Protein AF-A0A9D2QJV5-F1 (afdb_monomer)

Secondary structure (DSSP, 8-state):
-EEEE--HHHHHHHHH-HHHHHHTT-S-EEEE---HHHHHHHHHHHHHHHHHTT--TT-THHHHHHHHHGGGS--SHHHHHHHHHHHHHHTT-TT-GGGSTT--HHHHHHHHHHTTTTHHHIIIIIGGG-SS---HHHHHHHHHHHHHSSTT-

Radius of gyration: 18.23 Å; Cα contacts (8 Å, |Δi|>4): 182; chains: 1; bounding box: 43×31×45 Å

InterPro domains:
  IPR014942 Nucleotidyl transferase AbiEii toxin, Type IV TA system [PF08843] (26-140)

Foldseek 3Di:
DWDWDFDPVLVVCVPVPPVVCVVVVRGTDIDDDDDLLLVLLVLLQVCLLCVVVVNLAPNLLSLVSNLVSVVVDDLDPVSLVSSLVVLVVLAVPPSRPCSHPPRQSLVSLVVCVVVVVNQVNCVVPVQVPDPDRDHPVSSSVSSVCVSVSPSND

pLDDT: mean 94.73, std 3.33, range [80.19, 98.38]

Solvent-accessible surface area (backbone atoms only — not comparable to full-atom values): 8604 Å² total; per-residue (Å²): 85,76,43,77,45,69,47,76,68,29,58,53,29,63,77,77,43,53,74,51,28,72,76,67,68,36,59,69,43,79,44,82,45,84,52,68,58,62,51,42,50,52,40,56,47,45,55,47,22,27,52,78,67,75,46,40,70,94,49,30,54,44,40,49,52,40,38,66,39,52,84,76,42,73,90,44,73,68,47,37,51,49,44,54,52,52,31,62,70,35,35,83,41,86,83,28,60,48,39,32,88,92,50,55,43,30,60,50,39,49,47,43,60,75,65,48,61,37,48,70,42,22,66,75,49,36,56,79,69,49,92,68,94,63,55,66,79,62,23,50,46,40,46,55,50,50,35,73,60,59,57,58,107

Organism: NCBI:txid2838549

Structure (mmCIF, N/CA/C/O backbone):
data_AF-A0A9D2QJV5-F1
#
_entry.id   AF-A0A9D2QJV5-F1
#
loop_
_atom_site.group_PDB
_atom_site.id
_atom_site.type_symbol
_atom_site.label_atom_id
_atom_site.label_alt_id
_atom_site.label_comp_id
_atom_site.label_asym_id
_atom_site.label_entity_id
_atom_site.label_seq_id
_atom_site.pdbx_PDB_ins_code
_atom_site.Cartn_x
_atom_site.Cartn_y
_atom_site.Cartn_z
_atom_site.occupancy
_atom_site.B_iso_or_equiv
_atom_site.auth_seq_id
_atom_site.auth_comp_id
_atom_site.auth_asym_id
_atom_site.auth_atom_id
_atom_site.pdbx_PDB_model_num
ATOM 1 N N . VAL A 1 1 ? 0.124 -13.840 -12.386 1.00 80.19 1 VAL A N 1
ATOM 2 C CA . VAL A 1 1 ? 0.185 -13.845 -13.867 1.00 80.19 1 VAL A CA 1
ATOM 3 C C . VAL A 1 1 ? 1.579 -14.296 -14.280 1.00 80.19 1 VAL A C 1
ATOM 5 O O . VAL A 1 1 ? 2.509 -13.987 -13.548 1.00 80.19 1 VAL A O 1
ATOM 8 N N . ILE A 1 2 ? 1.740 -15.085 -15.347 1.00 88.25 2 ILE A N 1
ATOM 9 C CA . ILE A 1 2 ? 3.079 -15.356 -15.902 1.00 88.25 2 ILE A CA 1
ATOM 10 C C . ILE A 1 2 ? 3.375 -14.244 -16.898 1.00 88.25 2 ILE A C 1
ATOM 12 O O . ILE A 1 2 ? 2.576 -14.033 -17.807 1.00 88.25 2 ILE A O 1
ATOM 16 N N . MET A 1 3 ? 4.475 -13.525 -16.708 1.00 89.88 3 MET A N 1
ATOM 17 C CA . MET A 1 3 ? 4.876 -12.456 -17.619 1.00 89.88 3 MET A CA 1
ATOM 18 C C . MET A 1 3 ? 6.393 -12.438 -17.807 1.00 89.88 3 MET A C 1
ATOM 20 O O . MET A 1 3 ? 7.111 -12.919 -16.923 1.00 89.88 3 MET A O 1
ATOM 24 N N . PRO A 1 4 ? 6.879 -11.924 -18.949 1.00 90.81 4 PRO A N 1
ATOM 25 C CA . PRO A 1 4 ? 8.294 -11.650 -19.121 1.00 90.81 4 PRO A CA 1
ATOM 26 C C . PRO A 1 4 ? 8.729 -10.574 -18.123 1.00 90.81 4 PRO A C 1
ATOM 28 O O . PRO A 1 4 ? 8.039 -9.573 -17.933 1.00 90.81 4 PRO A O 1
ATOM 31 N N . VAL A 1 5 ? 9.862 -10.811 -17.479 1.00 90.12 5 VAL A N 1
ATOM 32 C CA . VAL A 1 5 ? 10.546 -9.872 -16.595 1.00 90.12 5 VAL A CA 1
ATOM 33 C C . VAL A 1 5 ? 11.976 -9.706 -17.060 1.00 90.12 5 VAL A C 1
ATOM 35 O O . VAL A 1 5 ? 12.626 -10.660 -17.491 1.00 90.12 5 VAL A O 1
ATOM 38 N N . ASP A 1 6 ? 12.455 -8.483 -16.916 1.00 91.00 6 ASP A N 1
ATOM 39 C CA . ASP A 1 6 ? 13.822 -8.108 -17.197 1.00 91.00 6 ASP A CA 1
ATOM 40 C C . ASP A 1 6 ? 14.578 -7.840 -15.896 1.00 91.00 6 ASP A C 1
ATOM 42 O O . ASP A 1 6 ? 14.009 -7.449 -14.874 1.00 91.00 6 ASP A O 1
ATOM 46 N N . SER A 1 7 ? 15.886 -8.077 -15.929 1.00 90.75 7 SER A N 1
ATOM 47 C CA . SER A 1 7 ? 16.776 -7.593 -14.876 1.00 90.75 7 SER A CA 1
ATOM 48 C C . SER A 1 7 ? 17.197 -6.159 -15.190 1.00 90.75 7 SER A C 1
ATOM 50 O O . SER A 1 7 ? 17.323 -5.805 -16.358 1.00 90.75 7 SER A O 1
ATOM 52 N N . MET A 1 8 ? 17.504 -5.354 -14.168 1.00 88.81 8 MET A N 1
ATOM 53 C CA . MET A 1 8 ? 18.000 -3.982 -14.376 1.00 88.81 8 MET A CA 1
ATOM 54 C C . MET A 1 8 ? 19.237 -3.942 -15.287 1.00 88.81 8 MET A C 1
ATOM 56 O O . MET A 1 8 ? 19.361 -3.072 -16.143 1.00 88.81 8 MET A O 1
ATOM 60 N N . ILE A 1 9 ? 20.140 -4.916 -15.122 1.00 91.19 9 ILE A N 1
ATOM 61 C CA . ILE A 1 9 ? 21.341 -5.046 -15.954 1.00 91.19 9 ILE A CA 1
ATOM 62 C C . ILE A 1 9 ? 20.948 -5.409 -17.390 1.00 91.19 9 ILE A C 1
ATOM 64 O O . ILE A 1 9 ? 21.474 -4.824 -18.330 1.00 91.19 9 ILE A O 1
ATOM 68 N N . GLY A 1 10 ? 20.011 -6.345 -17.564 1.00 91.94 10 GLY A N 1
ATOM 69 C CA . GLY A 1 10 ? 19.479 -6.709 -18.875 1.00 91.94 10 GLY A CA 1
ATOM 70 C C . GLY A 1 10 ? 18.853 -5.512 -19.591 1.00 91.94 10 GLY A C 1
ATOM 71 O O . GLY A 1 10 ? 19.189 -5.248 -20.739 1.00 91.94 10 GLY A O 1
ATOM 72 N N . ASP A 1 11 ? 18.015 -4.733 -18.908 1.00 90.75 11 ASP A N 1
ATOM 73 C CA . ASP A 1 11 ? 17.373 -3.555 -19.498 1.00 90.75 11 ASP A CA 1
ATOM 74 C C . ASP A 1 11 ? 18.370 -2.479 -19.930 1.00 90.75 11 ASP A C 1
ATOM 76 O O . ASP A 1 11 ? 18.258 -1.953 -21.036 1.00 90.75 11 ASP A O 1
ATOM 80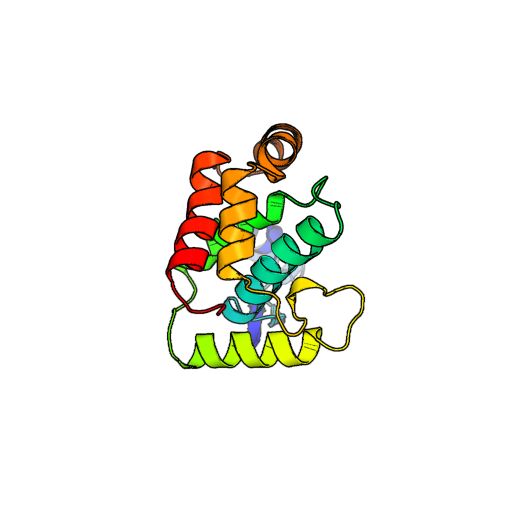 N N . MET A 1 12 ? 19.388 -2.200 -19.117 1.00 91.50 12 MET A N 1
ATOM 81 C CA . MET A 1 12 ? 20.467 -1.278 -19.487 1.00 91.50 12 MET A CA 1
ATOM 82 C C . MET A 1 12 ? 21.255 -1.793 -20.707 1.00 91.50 12 MET A C 1
ATOM 84 O O . MET A 1 12 ? 21.483 -1.060 -21.672 1.00 91.50 12 MET A O 1
ATOM 88 N N . LEU A 1 13 ? 21.627 -3.078 -20.715 1.00 93.06 13 LEU A N 1
ATOM 89 C CA . LEU A 1 13 ? 22.406 -3.676 -21.804 1.00 93.06 13 LEU A CA 1
ATOM 90 C C . LEU A 1 13 ? 21.642 -3.752 -23.132 1.00 93.06 13 LEU A C 1
ATOM 92 O O . LEU A 1 13 ? 22.282 -3.751 -24.180 1.00 93.06 13 LEU A O 1
ATOM 96 N N . LYS A 1 14 ? 20.300 -3.763 -23.128 1.00 90.25 14 LYS A N 1
ATOM 97 C CA . LYS A 1 14 ? 19.501 -3.654 -24.366 1.00 90.25 14 LYS A CA 1
ATOM 98 C C . LYS A 1 14 ? 19.811 -2.388 -25.161 1.00 90.25 14 LYS A C 1
ATOM 100 O O . LYS A 1 14 ? 19.695 -2.420 -26.382 1.00 90.25 14 LYS A O 1
ATOM 105 N N . ALA A 1 15 ? 20.163 -1.294 -24.488 1.00 88.31 15 ALA A N 1
ATOM 106 C CA . ALA A 1 15 ? 20.499 -0.032 -25.137 1.00 88.31 15 ALA A CA 1
ATOM 107 C C . ALA A 1 15 ? 22.001 0.089 -25.429 1.00 88.31 15 ALA A C 1
ATOM 109 O O . ALA A 1 15 ? 22.378 0.590 -26.486 1.00 88.31 15 ALA A O 1
ATOM 110 N N . GLU A 1 16 ? 22.850 -0.366 -24.505 1.00 92.12 16 GLU A N 1
ATOM 111 C CA . GLU A 1 16 ? 24.294 -0.103 -24.563 1.00 92.12 16 GLU A CA 1
ATOM 112 C C . GLU A 1 16 ? 25.108 -1.194 -25.269 1.00 92.12 16 GLU A C 1
ATOM 114 O O . GLU A 1 16 ? 26.055 -0.878 -25.987 1.00 92.12 16 GLU A O 1
ATOM 119 N N . ALA A 1 17 ? 24.766 -2.470 -25.065 1.00 92.31 17 ALA A N 1
ATOM 120 C CA . ALA A 1 17 ? 25.543 -3.608 -25.563 1.00 92.31 17 ALA A CA 1
ATOM 121 C C . ALA A 1 17 ? 24.666 -4.874 -25.721 1.00 92.31 17 ALA A C 1
ATOM 123 O O . ALA A 1 17 ? 24.776 -5.826 -24.931 1.00 92.31 17 ALA A O 1
ATOM 124 N N . PRO A 1 18 ? 23.768 -4.914 -26.728 1.00 90.31 18 PRO A N 1
ATOM 125 C CA . PRO A 1 18 ? 22.782 -5.987 -26.894 1.00 90.31 18 PRO A CA 1
ATOM 126 C C . PRO A 1 18 ? 23.403 -7.375 -27.092 1.00 90.31 18 PRO A C 1
ATOM 128 O O . PRO A 1 18 ? 22.812 -8.395 -26.737 1.00 90.31 18 PRO A O 1
ATOM 131 N N . GLU A 1 19 ? 24.612 -7.443 -27.646 1.00 92.56 19 GLU A N 1
ATOM 132 C CA . GLU A 1 19 ? 25.356 -8.684 -27.851 1.00 92.56 19 GLU A CA 1
ATOM 133 C C . GLU A 1 19 ? 25.713 -9.388 -26.533 1.00 92.56 19 GLU A C 1
ATOM 135 O O . GLU A 1 19 ? 25.820 -10.620 -26.492 1.00 92.56 19 GLU A O 1
ATOM 140 N N . LEU A 1 20 ? 25.845 -8.629 -25.438 1.00 92.81 20 LEU A N 1
ATOM 141 C CA . LEU A 1 20 ? 26.137 -9.172 -24.114 1.00 92.81 20 LEU A CA 1
ATOM 142 C C . LEU A 1 20 ? 24.924 -9.869 -23.489 1.00 92.81 20 LEU A C 1
ATOM 144 O O . LEU A 1 20 ? 25.110 -10.783 -22.685 1.00 92.81 20 LEU A O 1
ATOM 148 N N . LEU A 1 21 ? 23.699 -9.523 -23.905 1.00 91.31 21 LEU A N 1
ATOM 149 C CA . LEU A 1 21 ? 22.473 -10.146 -23.394 1.00 91.31 21 LEU A CA 1
ATOM 150 C C . LEU A 1 21 ? 22.460 -11.648 -23.644 1.00 91.31 21 LEU A C 1
ATOM 152 O O . LEU A 1 21 ? 22.216 -12.436 -22.734 1.00 91.31 21 LEU A O 1
ATOM 156 N N . LYS A 1 22 ? 22.773 -12.059 -24.877 1.00 89.62 22 LYS A N 1
ATOM 157 C CA . LYS A 1 22 ? 22.840 -13.478 -25.239 1.00 89.62 22 LYS A CA 1
ATOM 158 C C . LYS A 1 22 ? 24.055 -14.161 -24.619 1.00 89.62 22 LYS A C 1
ATOM 160 O O . LYS A 1 22 ? 23.966 -15.323 -24.240 1.00 89.62 22 LYS A O 1
ATOM 165 N N . ARG A 1 23 ? 25.185 -13.455 -24.520 1.00 93.19 23 ARG A N 1
ATOM 166 C CA . ARG A 1 23 ? 26.420 -14.004 -23.946 1.00 93.19 23 ARG A CA 1
ATOM 167 C C . ARG A 1 23 ? 26.263 -14.370 -22.469 1.00 93.19 23 ARG A C 1
ATOM 169 O O . ARG A 1 23 ? 26.836 -15.369 -22.048 1.00 93.19 23 ARG A O 1
ATOM 176 N N . TYR A 1 24 ? 25.521 -13.566 -21.712 1.00 92.69 24 TYR A N 1
ATOM 177 C CA . TYR A 1 24 ? 25.344 -13.733 -20.266 1.00 92.69 24 TYR A CA 1
ATOM 178 C C . TYR A 1 24 ? 23.949 -14.217 -19.858 1.00 92.69 24 TYR A C 1
ATOM 180 O O . TYR A 1 24 ? 23.652 -14.237 -18.669 1.00 92.69 24 TYR A O 1
ATOM 188 N N . ASP A 1 25 ? 23.112 -14.608 -20.822 1.00 90.06 25 ASP A N 1
ATOM 189 C CA . ASP A 1 25 ? 21.736 -15.066 -20.590 1.00 90.06 25 ASP A CA 1
ATOM 190 C C . ASP A 1 25 ? 20.878 -14.057 -19.796 1.00 90.06 25 ASP A C 1
ATOM 192 O O . ASP A 1 25 ? 20.112 -14.399 -18.902 1.00 90.06 25 ASP A O 1
ATOM 196 N N . LEU A 1 26 ? 21.027 -12.771 -20.131 1.00 92.81 26 LEU A N 1
ATOM 197 C CA . LEU A 1 26 ? 20.326 -11.646 -19.496 1.00 92.81 26 LEU A CA 1
ATOM 198 C C . LEU A 1 26 ? 19.068 -11.219 -20.265 1.00 92.81 26 LEU A C 1
ATOM 200 O O . LEU A 1 26 ? 18.564 -10.113 -20.069 1.00 92.81 26 LEU A O 1
ATOM 204 N N . ASN A 1 27 ? 18.577 -12.072 -21.165 1.00 90.06 27 ASN A N 1
ATOM 205 C CA . ASN A 1 27 ? 17.317 -11.833 -21.859 1.00 90.06 27 ASN A CA 1
ATOM 206 C C . ASN A 1 27 ? 16.137 -11.921 -20.883 1.00 90.06 27 ASN A C 1
ATOM 208 O O . ASN A 1 27 ? 16.217 -12.586 -19.848 1.00 90.06 27 ASN A O 1
ATOM 212 N N . ALA A 1 28 ? 15.020 -11.293 -21.256 1.00 90.69 28 ALA A N 1
ATOM 213 C CA . ALA A 1 28 ? 13.774 -11.413 -20.515 1.00 90.69 28 ALA A CA 1
ATOM 214 C C . ALA A 1 28 ? 13.412 -12.889 -20.298 1.00 90.69 28 ALA A C 1
ATOM 216 O O . ALA A 1 28 ? 13.435 -13.694 -21.235 1.00 90.69 28 ALA A O 1
ATOM 217 N N . PHE A 1 29 ? 13.016 -13.233 -19.078 1.00 90.69 29 PHE A N 1
ATOM 218 C CA . PHE A 1 29 ? 12.569 -14.579 -18.733 1.00 90.69 29 PHE A CA 1
ATOM 219 C C . PHE A 1 29 ? 11.149 -14.538 -18.176 1.00 90.69 29 PHE A C 1
ATOM 221 O O . PHE A 1 29 ? 10.702 -13.541 -17.618 1.00 90.69 29 PHE A O 1
ATOM 228 N N . CYS A 1 30 ? 10.395 -15.620 -18.355 1.00 92.56 30 CYS A N 1
ATOM 229 C CA . CYS A 1 30 ? 9.024 -15.686 -17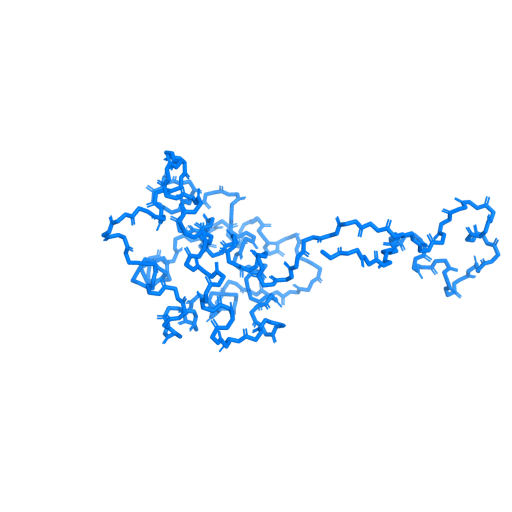.861 1.00 92.56 30 CYS A CA 1
ATOM 230 C C . CYS A 1 30 ? 9.005 -16.111 -16.395 1.00 92.56 30 CYS A C 1
ATOM 232 O O . CYS A 1 30 ? 9.559 -17.150 -16.039 1.00 92.56 30 CYS A O 1
ATOM 234 N N . MET A 1 31 ? 8.293 -15.359 -15.556 1.00 92.94 31 MET A N 1
ATOM 235 C CA . MET A 1 31 ? 8.077 -15.740 -14.164 1.00 92.94 31 MET A CA 1
ATOM 236 C C . MET A 1 31 ? 6.628 -15.523 -13.735 1.00 92.94 31 MET A C 1
ATOM 238 O O . MET A 1 31 ? 5.918 -14.662 -14.258 1.00 92.94 31 MET A O 1
ATOM 242 N N . LYS A 1 32 ? 6.177 -16.304 -12.748 1.00 91.62 32 LYS A N 1
ATOM 243 C CA . LYS A 1 32 ? 4.888 -16.071 -12.096 1.00 91.62 32 LYS A CA 1
ATOM 244 C C . LYS A 1 32 ? 5.030 -14.884 -11.144 1.00 91.62 32 LYS A C 1
ATOM 246 O O . LYS A 1 32 ? 5.643 -15.017 -10.091 1.00 91.62 32 LYS A O 1
ATOM 251 N N . VAL A 1 33 ? 4.421 -13.757 -11.496 1.00 88.81 33 VAL A N 1
ATOM 252 C CA . VAL A 1 33 ? 4.362 -12.559 -10.651 1.00 88.81 33 VAL A CA 1
ATOM 253 C C . VAL A 1 33 ? 2.978 -12.361 -10.040 1.00 88.81 33 VAL A C 1
ATOM 255 O O . VAL A 1 33 ? 1.959 -12.862 -10.543 1.00 88.81 33 VAL A O 1
ATOM 258 N N . GLN A 1 34 ? 2.943 -11.603 -8.950 1.00 88.75 34 GLN A N 1
ATOM 259 C CA . GLN A 1 34 ? 1.713 -11.130 -8.329 1.00 88.75 34 GLN A CA 1
ATOM 260 C C . GLN A 1 34 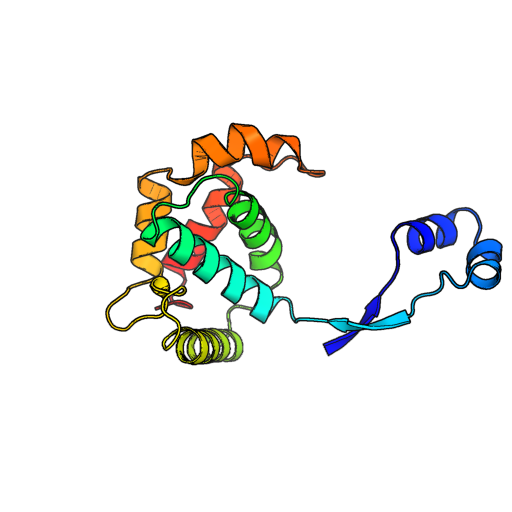? 1.118 -9.963 -9.135 1.00 88.75 34 GLN A C 1
ATOM 262 O O . GLN A 1 34 ? 1.850 -9.155 -9.696 1.00 88.75 34 GLN A O 1
ATOM 267 N N . GLY A 1 35 ? -0.214 -9.888 -9.213 1.00 91.88 35 GLY A N 1
ATOM 268 C CA . GLY A 1 35 ? -0.902 -8.770 -9.866 1.00 91.88 35 GLY A CA 1
ATOM 269 C C . GLY A 1 35 ? -0.812 -7.475 -9.052 1.00 91.88 35 GLY A C 1
ATOM 270 O O . GLY A 1 35 ? -0.692 -7.513 -7.822 1.00 91.88 35 GLY A O 1
ATOM 271 N N . LEU A 1 36 ? -0.901 -6.330 -9.733 1.00 94.75 36 LEU A N 1
ATOM 272 C CA . LEU A 1 36 ? -0.872 -5.010 -9.091 1.00 94.75 36 LEU A CA 1
ATOM 273 C C . LEU A 1 36 ? -2.041 -4.836 -8.117 1.00 94.75 36 LEU A C 1
ATOM 275 O O . LEU A 1 36 ? -1.822 -4.421 -6.983 1.00 94.75 36 LEU A O 1
ATOM 279 N N . ASP A 1 37 ? -3.240 -5.267 -8.515 1.00 95.88 37 ASP A N 1
ATOM 280 C CA . ASP A 1 37 ? -4.460 -5.200 -7.706 1.00 95.88 37 ASP A CA 1
ATOM 281 C C . ASP A 1 37 ? -4.260 -5.884 -6.349 1.00 95.88 37 ASP A C 1
ATOM 283 O O . ASP A 1 37 ? -4.398 -5.269 -5.294 1.00 95.88 37 ASP A O 1
ATOM 287 N N . ARG A 1 38 ? -3.808 -7.147 -6.370 1.00 95.75 38 ARG 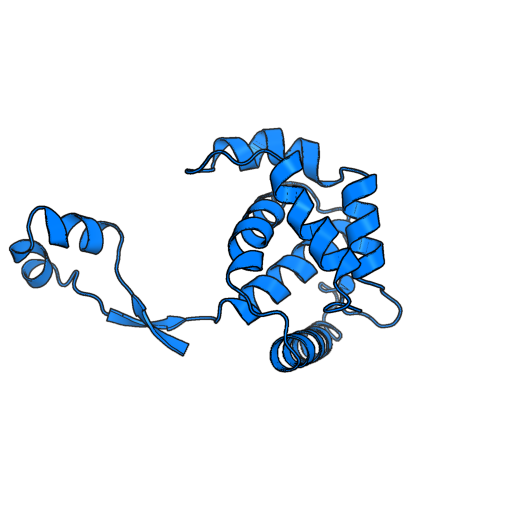A N 1
ATOM 288 C CA . ARG A 1 38 ? -3.518 -7.930 -5.160 1.00 95.75 38 ARG A CA 1
ATOM 289 C C . ARG A 1 38 ? -2.467 -7.244 -4.290 1.00 95.75 38 ARG A C 1
ATOM 291 O O . ARG A 1 38 ? -2.617 -7.212 -3.071 1.00 95.75 38 ARG A O 1
ATOM 298 N N . THR A 1 39 ? -1.425 -6.700 -4.919 1.00 96.62 39 THR A N 1
ATOM 299 C CA . THR A 1 39 ? -0.337 -5.988 -4.237 1.00 96.62 39 THR A CA 1
ATOM 300 C C . THR A 1 39 ? -0.844 -4.734 -3.530 1.00 96.62 39 THR A C 1
ATOM 302 O O . THR A 1 39 ? -0.508 -4.536 -2.365 1.00 96.62 39 THR A O 1
ATOM 305 N N . LEU A 1 40 ? -1.690 -3.925 -4.174 1.00 98.00 40 LEU A N 1
ATOM 306 C CA . LEU A 1 40 ? -2.303 -2.751 -3.550 1.00 98.00 40 LEU A CA 1
ATOM 307 C C . LEU A 1 40 ? -3.113 -3.151 -2.312 1.00 98.00 40 LEU A C 1
ATOM 309 O O . LEU A 1 40 ? -2.905 -2.584 -1.240 1.00 98.00 40 LEU A O 1
ATOM 313 N N . VAL A 1 41 ? -3.978 -4.164 -2.435 1.00 98.00 41 VAL A N 1
ATOM 314 C CA . VAL A 1 41 ? -4.805 -4.650 -1.318 1.00 98.00 41 VAL A CA 1
ATOM 315 C C . VAL A 1 41 ? -3.939 -5.119 -0.147 1.00 98.00 41 VAL A C 1
ATOM 317 O O . VAL A 1 41 ? -4.181 -4.725 0.994 1.00 98.00 41 VAL A O 1
ATOM 320 N N . ASP A 1 42 ? -2.893 -5.908 -0.412 1.00 97.38 42 ASP A N 1
ATOM 321 C CA . ASP A 1 42 ? -1.974 -6.368 0.636 1.00 97.38 42 ASP A CA 1
ATOM 322 C C . ASP A 1 42 ? -1.278 -5.208 1.352 1.00 97.38 42 ASP A C 1
ATOM 324 O O . ASP A 1 42 ? -1.138 -5.243 2.575 1.00 97.38 42 ASP A O 1
ATOM 328 N N . LYS A 1 43 ? -0.857 -4.174 0.614 1.00 97.88 43 LYS A N 1
ATOM 329 C CA . LYS A 1 43 ? -0.174 -3.005 1.185 1.00 97.88 43 LYS A CA 1
ATOM 330 C C . LYS A 1 43 ? -1.112 -2.171 2.053 1.00 97.88 43 LYS A C 1
ATOM 332 O O . LYS A 1 43 ? -0.704 -1.769 3.141 1.00 97.88 43 LYS A O 1
ATOM 337 N N . VAL A 1 44 ? -2.358 -1.960 1.618 1.00 98.31 44 VAL A N 1
ATOM 338 C CA . VAL A 1 44 ? -3.374 -1.236 2.402 1.00 98.31 44 VAL A CA 1
ATOM 339 C C . VAL A 1 44 ? -3.629 -1.946 3.725 1.00 98.31 44 VAL A C 1
ATOM 341 O O . VAL A 1 44 ? -3.501 -1.333 4.785 1.00 98.31 44 VAL A O 1
ATOM 344 N N . PHE A 1 45 ? -3.897 -3.254 3.691 1.00 98.25 45 PHE A N 1
ATOM 345 C CA . PHE A 1 45 ? -4.094 -3.988 4.934 1.00 98.25 45 PHE A CA 1
ATOM 346 C C . PHE A 1 45 ? -2.825 -4.041 5.794 1.00 98.25 45 PHE A C 1
ATOM 348 O O . PHE A 1 45 ? -2.929 -3.967 7.013 1.00 98.25 45 PHE A O 1
ATOM 355 N N . ALA A 1 46 ? -1.631 -4.136 5.201 1.00 97.75 46 ALA A N 1
ATOM 356 C CA . ALA A 1 46 ? -0.383 -4.126 5.960 1.00 97.75 46 ALA A CA 1
ATOM 357 C C . ALA A 1 46 ? -0.211 -2.822 6.756 1.00 97.75 46 ALA A C 1
ATOM 359 O O . ALA A 1 46 ? 0.113 -2.877 7.938 1.00 97.75 46 ALA A O 1
ATOM 360 N N . VAL A 1 47 ? -0.484 -1.661 6.149 1.00 97.94 47 VAL A N 1
ATOM 361 C CA . VAL A 1 47 ? -0.463 -0.363 6.848 1.00 97.94 47 VAL A CA 1
ATOM 362 C C . VAL A 1 47 ? -1.424 -0.371 8.042 1.00 97.94 47 VAL A C 1
ATOM 364 O O . VAL A 1 47 ? -1.035 -0.021 9.153 1.00 97.94 47 VAL A O 1
ATOM 367 N N . CYS A 1 48 ? -2.649 -0.857 7.855 1.00 98.06 48 CYS A N 1
ATOM 368 C CA . CYS A 1 48 ? -3.620 -0.989 8.939 1.00 98.06 48 CYS A CA 1
ATOM 369 C C . CYS A 1 48 ? -3.174 -1.973 10.037 1.00 98.06 48 CYS A C 1
ATOM 371 O O . CYS A 1 48 ? -3.304 -1.681 11.225 1.00 98.06 48 CYS A O 1
ATOM 373 N N . ASP A 1 49 ? -2.626 -3.128 9.656 1.00 97.88 49 ASP A N 1
ATOM 374 C CA . ASP A 1 49 ? -2.144 -4.153 10.584 1.00 97.88 49 ASP A CA 1
ATOM 375 C C . ASP A 1 49 ? -0.999 -3.634 11.453 1.00 97.88 49 ASP A C 1
ATOM 377 O O . ASP A 1 49 ? -1.010 -3.830 12.669 1.00 97.88 49 ASP A O 1
ATOM 381 N N . TYR A 1 50 ? -0.021 -2.963 10.841 1.00 97.69 50 TYR A N 1
ATOM 382 C CA . TYR A 1 50 ? 1.114 -2.378 11.546 1.00 97.69 50 TYR A CA 1
ATOM 383 C C . TYR A 1 50 ? 0.676 -1.284 12.512 1.00 97.69 50 TYR A C 1
ATOM 385 O O . TYR A 1 50 ? 1.181 -1.235 13.635 1.00 97.69 50 TYR A O 1
ATOM 393 N N . TYR A 1 51 ? -0.281 -0.449 12.109 1.00 97.56 51 TYR A N 1
ATOM 394 C CA . TYR A 1 51 ? -0.836 0.577 12.979 1.00 97.56 51 TYR A CA 1
ATOM 395 C C . TYR A 1 51 ? -1.526 -0.032 14.209 1.00 97.56 51 TYR A C 1
ATOM 397 O O . TYR A 1 51 ? -1.146 0.284 15.334 1.00 97.56 51 TYR A O 1
ATOM 405 N N . LEU A 1 52 ? -2.438 -0.996 14.022 1.00 96.94 52 LEU A N 1
ATOM 406 C CA . LEU A 1 52 ? -3.135 -1.677 15.128 1.00 96.94 52 LEU A CA 1
ATOM 407 C C . LEU A 1 52 ? -2.192 -2.457 16.059 1.00 96.94 52 LEU A C 1
ATOM 409 O O . LEU A 1 52 ? -2.508 -2.684 17.224 1.00 96.94 52 LEU A O 1
ATOM 413 N N . GLN A 1 53 ? -1.033 -2.880 15.556 1.00 96.00 53 GLN A N 1
ATOM 414 C CA . GLN A 1 53 ? -0.006 -3.569 16.342 1.00 96.00 53 GLN A CA 1
ATOM 415 C C . GLN A 1 53 ? 0.992 -2.617 17.015 1.00 96.00 53 GLN A C 1
ATOM 417 O O . GLN A 1 53 ? 1.926 -3.095 17.658 1.00 96.00 53 GLN A O 1
ATOM 422 N N . ASN A 1 54 ? 0.834 -1.295 16.871 1.00 94.62 54 ASN A N 1
ATOM 423 C CA . ASN A 1 54 ? 1.800 -0.285 17.320 1.00 94.62 54 ASN A CA 1
ATOM 424 C C . ASN A 1 54 ? 3.212 -0.485 16.726 1.00 94.62 54 ASN A C 1
ATOM 426 O O . ASN A 1 54 ? 4.230 -0.205 17.360 1.00 94.62 54 ASN A O 1
ATOM 430 N N . ARG A 1 55 ? 3.286 -0.982 15.486 1.00 93.12 55 ARG A N 1
ATOM 431 C CA . ARG A 1 55 ? 4.520 -1.263 14.735 1.00 93.12 55 ARG A CA 1
ATOM 432 C C . ARG A 1 55 ? 4.652 -0.324 13.541 1.00 93.12 55 ARG A C 1
ATOM 434 O O . ARG A 1 55 ? 4.808 -0.764 12.414 1.00 93.12 55 ARG A O 1
ATOM 441 N N . VAL A 1 56 ? 4.577 0.982 13.769 1.00 90.88 56 VAL A N 1
ATOM 442 C CA . VAL A 1 56 ? 4.622 1.973 12.674 1.00 90.88 56 VAL A CA 1
ATOM 443 C C . VAL A 1 56 ? 6.038 2.242 12.138 1.00 90.88 56 VAL A C 1
ATOM 445 O O . VAL A 1 56 ? 6.196 2.720 11.018 1.00 90.88 56 VAL A O 1
ATOM 448 N N . ARG A 1 57 ? 7.083 1.895 12.903 1.00 92.50 57 ARG A N 1
ATOM 449 C CA . ARG A 1 57 ? 8.492 2.108 12.525 1.00 92.50 57 ARG A CA 1
ATOM 450 C C . ARG A 1 57 ? 8.960 1.119 11.455 1.00 92.50 57 ARG A C 1
ATOM 452 O O . ARG A 1 57 ? 8.698 -0.071 11.581 1.00 92.50 57 ARG A O 1
ATOM 459 N N . LYS A 1 58 ? 9.745 1.590 10.482 1.00 92.75 58 LYS A N 1
ATOM 460 C CA . LYS A 1 58 ? 10.305 0.860 9.326 1.00 92.75 58 LYS A CA 1
ATOM 461 C C . LYS A 1 58 ? 9.268 0.343 8.322 1.00 92.75 58 LYS A C 1
ATOM 463 O O . LYS A 1 58 ? 9.608 -0.462 7.457 1.00 92.75 58 LYS A O 1
ATOM 468 N N . HIS A 1 59 ? 8.024 0.807 8.415 1.00 94.81 59 HIS A N 1
ATOM 469 C CA . HIS A 1 59 ? 6.916 0.342 7.576 1.00 94.81 59 HIS A CA 1
ATOM 470 C C . HIS A 1 59 ? 6.257 1.466 6.764 1.00 94.81 59 HIS A C 1
ATOM 472 O O . HIS A 1 59 ? 5.356 1.203 5.967 1.00 94.81 59 HIS A O 1
ATOM 478 N N . SER A 1 60 ? 6.736 2.708 6.896 1.00 95.75 60 SER A N 1
ATOM 479 C CA . SER A 1 60 ? 6.197 3.868 6.175 1.00 95.75 60 SER A CA 1
ATOM 480 C C . SER A 1 60 ? 6.333 3.793 4.648 1.00 95.75 60 SER A C 1
ATOM 482 O O . SER A 1 60 ? 5.513 4.389 3.954 1.00 95.75 60 SER A O 1
ATOM 484 N N . ARG A 1 61 ? 7.274 3.005 4.097 1.00 96.19 61 ARG A N 1
ATOM 485 C CA . ARG A 1 61 ? 7.431 2.814 2.636 1.00 96.19 61 ARG A CA 1
ATOM 486 C C . ARG A 1 61 ? 6.163 2.295 1.955 1.00 96.19 61 ARG A C 1
ATOM 488 O O . ARG A 1 61 ? 5.944 2.558 0.779 1.00 96.19 61 ARG A O 1
ATOM 495 N N . HIS A 1 62 ? 5.285 1.617 2.693 1.00 97.19 62 HIS A N 1
ATOM 496 C CA . HIS A 1 62 ? 3.996 1.198 2.153 1.00 97.19 62 HIS A CA 1
ATOM 497 C C . HIS A 1 62 ? 3.098 2.369 1.738 1.00 97.19 62 HIS A C 1
ATOM 499 O O . HIS A 1 62 ? 2.315 2.196 0.813 1.00 97.19 62 HIS A O 1
ATOM 505 N N . LEU A 1 63 ? 3.226 3.554 2.346 1.00 97.62 63 LEU A N 1
ATOM 506 C CA . LEU A 1 63 ? 2.481 4.743 1.914 1.00 97.62 63 LEU A CA 1
ATOM 507 C C . LEU A 1 63 ? 2.894 5.153 0.495 1.00 97.62 63 LEU A C 1
ATOM 509 O O . LEU A 1 63 ? 2.031 5.401 -0.343 1.00 97.62 63 LEU A O 1
ATOM 513 N N . TYR A 1 64 ? 4.201 5.150 0.216 1.00 97.12 64 TYR A N 1
ATOM 514 C CA . TYR A 1 64 ? 4.736 5.404 -1.122 1.00 97.12 64 TYR A CA 1
ATOM 515 C C . TYR A 1 64 ? 4.278 4.334 -2.121 1.00 97.12 64 TYR A C 1
ATOM 517 O O . TYR A 1 64 ? 3.768 4.664 -3.191 1.00 97.12 64 TYR A O 1
ATOM 525 N N . ASP A 1 65 ? 4.393 3.052 -1.751 1.00 96.81 65 ASP A N 1
ATOM 526 C CA . ASP A 1 65 ? 3.954 1.942 -2.604 1.00 96.81 65 ASP A CA 1
ATOM 527 C C . ASP A 1 65 ? 2.464 2.088 -2.970 1.00 96.81 65 ASP A C 1
ATOM 529 O O . ASP A 1 65 ? 2.097 1.980 -4.137 1.00 96.81 65 ASP A O 1
ATOM 533 N N . ILE A 1 66 ? 1.599 2.376 -1.988 1.00 98.06 66 ILE A N 1
ATOM 534 C CA . ILE A 1 66 ? 0.158 2.581 -2.203 1.00 98.06 66 ILE A CA 1
ATOM 535 C C . ILE A 1 66 ? -0.084 3.782 -3.121 1.00 98.06 66 ILE A C 1
ATOM 537 O O . ILE A 1 66 ? -0.901 3.688 -4.036 1.00 98.06 66 ILE A O 1
ATOM 541 N N . TYR A 1 67 ? 0.639 4.885 -2.921 1.00 97.88 67 TYR A N 1
ATOM 542 C CA . TYR A 1 67 ? 0.543 6.067 -3.775 1.00 97.88 67 TYR A CA 1
ATOM 543 C C . TYR A 1 67 ? 0.900 5.777 -5.237 1.00 97.88 67 TYR A C 1
ATOM 545 O O . TYR A 1 67 ? 0.172 6.204 -6.131 1.00 97.88 67 TYR A O 1
ATOM 553 N N . LYS A 1 68 ? 1.959 5.000 -5.493 1.00 96.81 68 LYS A N 1
ATOM 554 C CA . LYS A 1 68 ? 2.369 4.628 -6.858 1.00 96.81 68 LYS A CA 1
ATOM 555 C C . LYS A 1 68 ? 1.450 3.579 -7.487 1.00 96.81 68 LYS A C 1
ATOM 557 O O . LYS A 1 68 ? 1.236 3.612 -8.696 1.00 96.81 68 LYS A O 1
ATOM 562 N N . LEU A 1 69 ? 0.900 2.660 -6.690 1.00 97.06 69 LEU A N 1
ATOM 563 C CA . LEU A 1 69 ? 0.039 1.577 -7.177 1.00 97.06 69 LEU A CA 1
ATOM 564 C C . LEU A 1 69 ? -1.398 2.028 -7.449 1.00 97.06 69 LEU A C 1
ATOM 566 O O . LEU A 1 69 ? -1.997 1.573 -8.420 1.00 97.06 69 LEU A O 1
ATOM 570 N N . LEU A 1 70 ? -1.961 2.910 -6.618 1.00 97.12 70 LEU A N 1
ATOM 571 C CA . LEU A 1 70 ? -3.375 3.288 -6.689 1.00 97.12 70 LEU A CA 1
ATOM 572 C C . LEU A 1 70 ? -3.823 3.787 -8.082 1.00 97.12 70 LEU A C 1
ATOM 574 O O . LEU A 1 70 ? -4.886 3.362 -8.526 1.00 97.12 70 LEU A O 1
ATOM 578 N N . PRO A 1 71 ? -3.059 4.626 -8.814 1.00 96.88 71 PRO A N 1
ATOM 579 C CA . PRO A 1 71 ? -3.437 5.064 -10.161 1.00 96.88 71 PRO A CA 1
ATOM 580 C C . PRO A 1 71 ? -3.427 3.953 -11.220 1.00 96.88 71 PRO A C 1
ATOM 582 O O . PRO A 1 71 ? -4.046 4.113 -12.268 1.00 96.88 71 PRO A O 1
ATOM 585 N N . LEU A 1 72 ? -2.711 2.852 -10.971 1.00 96.44 72 LEU A N 1
ATOM 586 C CA . LEU A 1 72 ? -2.552 1.738 -11.910 1.00 96.44 72 LEU A CA 1
ATOM 587 C C . LEU A 1 72 ? -3.644 0.672 -11.747 1.00 96.44 72 LEU A C 1
ATOM 589 O O . LEU A 1 72 ? -3.822 -0.163 -12.631 1.00 96.44 72 LEU A O 1
ATOM 593 N N . VAL A 1 73 ? -4.362 0.693 -10.621 1.00 95.75 73 VAL A N 1
ATOM 594 C CA . VAL A 1 73 ? -5.375 -0.303 -10.262 1.00 95.75 73 VAL A CA 1
ATOM 595 C C . VAL A 1 73 ? -6.773 0.255 -10.504 1.00 95.75 73 VAL A C 1
ATOM 597 O O . VAL A 1 73 ? -7.180 1.257 -9.908 1.00 95.75 73 VAL A O 1
ATOM 600 N N . ARG A 1 74 ? -7.546 -0.429 -11.351 1.00 94.69 74 ARG A N 1
ATOM 601 C CA . ARG A 1 74 ? -8.944 -0.074 -11.627 1.00 94.69 74 ARG A CA 1
ATOM 602 C C . ARG A 1 74 ? -9.801 -0.361 -10.395 1.00 94.69 74 ARG A C 1
ATOM 604 O O . ARG A 1 74 ? -9.760 -1.454 -9.851 1.00 94.69 74 ARG A O 1
ATOM 611 N N . GLN A 1 75 ? -10.572 0.631 -9.961 1.00 94.00 75 GLN A N 1
ATOM 612 C CA . GLN A 1 75 ? -11.465 0.526 -8.802 1.00 94.00 75 GLN A CA 1
ATOM 613 C C . GLN A 1 75 ? -12.865 0.091 -9.266 1.00 94.00 75 GLN A C 1
ATOM 615 O O . GLN A 1 75 ? -13.799 0.890 -9.258 1.00 94.00 75 GLN A O 1
ATOM 620 N N . ASP A 1 76 ? -12.975 -1.137 -9.771 1.00 95.56 76 ASP A N 1
ATOM 621 C CA . ASP A 1 76 ? -14.223 -1.731 -10.264 1.00 95.56 76 ASP A CA 1
ATOM 622 C C . ASP A 1 76 ? -14.731 -2.862 -9.350 1.00 95.56 76 ASP A C 1
AT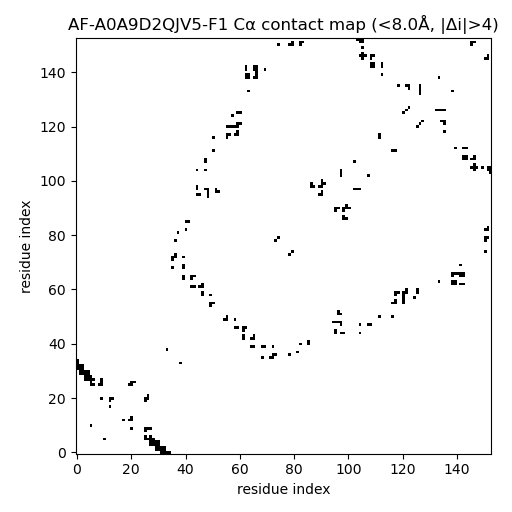OM 624 O O . ASP A 1 76 ? -14.123 -3.187 -8.328 1.00 95.56 76 ASP A O 1
ATOM 628 N N . ASP A 1 77 ? -15.865 -3.466 -9.710 1.00 96.25 77 ASP A N 1
ATOM 629 C CA . ASP A 1 77 ? -16.495 -4.533 -8.922 1.00 96.25 77 ASP A CA 1
ATOM 630 C C . ASP A 1 77 ? -15.583 -5.759 -8.750 1.00 96.25 77 ASP A C 1
ATOM 632 O O . ASP A 1 77 ? -15.642 -6.444 -7.726 1.00 96.25 77 ASP A O 1
ATOM 636 N N . ALA A 1 78 ? -14.709 -6.031 -9.727 1.00 96.00 78 ALA A N 1
ATOM 637 C CA . ALA A 1 78 ? -13.745 -7.122 -9.637 1.00 96.00 78 ALA A CA 1
ATOM 638 C C . ALA A 1 78 ? -12.670 -6.816 -8.587 1.00 96.00 78 ALA A C 1
ATOM 640 O O . ALA A 1 78 ? -12.325 -7.688 -7.785 1.00 96.00 78 ALA A O 1
ATOM 641 N N . PHE A 1 79 ? -12.185 -5.571 -8.538 1.00 97.06 79 PHE A N 1
ATOM 642 C CA . PHE A 1 79 ? -11.298 -5.128 -7.468 1.00 97.06 79 PHE A CA 1
ATOM 643 C C . PHE A 1 79 ? -11.980 -5.206 -6.099 1.00 97.06 79 PHE A C 1
ATOM 645 O O . PHE A 1 79 ? -11.392 -5.742 -5.161 1.00 97.06 79 PHE A O 1
ATOM 652 N N . TYR A 1 80 ? -13.231 -4.754 -5.981 1.00 96.94 80 TYR A N 1
ATOM 653 C CA . TYR A 1 80 ? -13.987 -4.858 -4.729 1.00 96.94 80 TYR A CA 1
ATOM 654 C C . TYR A 1 80 ? -14.121 -6.313 -4.253 1.00 96.94 80 TYR A C 1
ATOM 656 O O . TYR A 1 80 ? -13.833 -6.620 -3.093 1.00 96.94 80 TYR A O 1
ATOM 664 N N . ALA A 1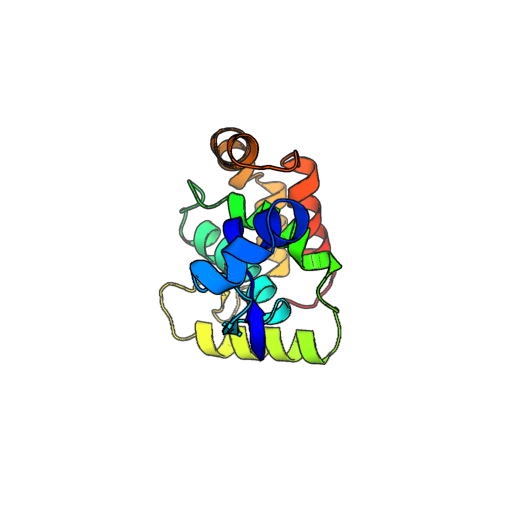 81 ? -14.479 -7.234 -5.154 1.00 97.62 81 ALA A N 1
ATOM 665 C CA . ALA A 1 81 ? -14.551 -8.660 -4.846 1.00 97.62 81 ALA A CA 1
ATOM 666 C C . ALA A 1 81 ? -13.196 -9.217 -4.374 1.00 97.62 81 ALA A C 1
ATOM 668 O O . ALA A 1 81 ? -13.146 -9.963 -3.392 1.00 97.62 81 ALA A O 1
ATOM 669 N N . LEU A 1 82 ? -12.095 -8.798 -5.010 1.00 97.56 82 LEU A N 1
ATOM 670 C CA . LEU A 1 82 ? -10.743 -9.155 -4.585 1.00 97.56 82 LEU A CA 1
ATOM 671 C C . LEU A 1 82 ? -10.445 -8.651 -3.166 1.00 97.56 82 LEU A C 1
ATOM 673 O O . LEU A 1 82 ? -9.889 -9.404 -2.370 1.00 97.56 82 LEU A O 1
ATOM 677 N N . VAL A 1 83 ? -10.820 -7.417 -2.806 1.00 97.75 83 VAL A N 1
ATOM 678 C CA . VAL A 1 83 ? -10.623 -6.912 -1.432 1.00 97.75 83 VAL A CA 1
ATOM 679 C C . VAL A 1 83 ? -11.303 -7.828 -0.411 1.00 97.75 83 VAL A C 1
ATOM 681 O O . VAL A 1 83 ? -10.680 -8.197 0.589 1.00 97.75 83 VAL A O 1
ATOM 684 N N . GLN A 1 84 ? -12.545 -8.240 -0.675 1.00 97.38 84 GLN A N 1
ATOM 685 C CA . GLN A 1 84 ? -13.307 -9.109 0.227 1.00 97.38 84 GLN A CA 1
ATOM 686 C C . GLN A 1 84 ? -12.714 -10.521 0.317 1.00 97.38 84 GLN A C 1
ATOM 688 O O . GLN A 1 84 ? -12.575 -11.064 1.417 1.00 97.38 84 GLN A O 1
ATOM 693 N N . GLU A 1 85 ? -12.287 -11.100 -0.809 1.00 97.44 85 GLU A N 1
ATOM 694 C CA . GLU A 1 85 ? -11.583 -12.387 -0.831 1.00 97.44 85 GLU A CA 1
ATOM 695 C C . GLU A 1 85 ? -10.327 -12.324 0.046 1.00 97.44 85 GLU A C 1
ATOM 697 O O . GLU A 1 85 ? -10.136 -13.135 0.956 1.00 97.44 85 GLU A O 1
ATOM 702 N N . VAL A 1 86 ? -9.501 -11.303 -0.159 1.00 97.12 86 VAL A N 1
ATOM 703 C CA . VAL A 1 86 ? -8.257 -11.105 0.585 1.00 97.12 86 VAL A CA 1
ATOM 704 C C . VAL A 1 86 ? -8.518 -10.920 2.074 1.00 97.12 86 VAL A C 1
ATOM 706 O O . VAL A 1 86 ? -7.818 -11.511 2.903 1.00 97.12 86 VAL A O 1
ATOM 709 N N . ARG A 1 87 ? -9.535 -10.130 2.426 1.00 97.56 87 ARG A N 1
ATOM 710 C CA . ARG A 1 87 ? -9.963 -9.945 3.813 1.00 97.56 87 ARG A CA 1
ATOM 711 C C . ARG A 1 87 ? -10.340 -11.284 4.443 1.00 97.56 87 ARG A C 1
ATOM 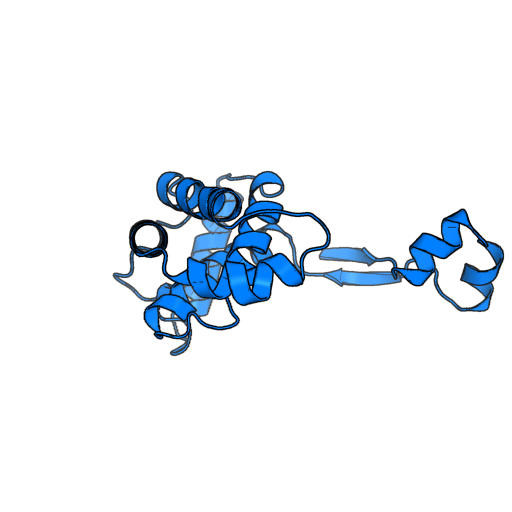713 O O . ARG A 1 87 ? -9.863 -11.594 5.533 1.00 97.56 87 ARG A O 1
ATOM 720 N N . SER A 1 88 ? -11.117 -12.106 3.736 1.00 97.06 88 SER A N 1
ATOM 721 C CA . SER A 1 88 ? -11.552 -13.421 4.219 1.00 97.06 88 SER A CA 1
ATOM 722 C C . SER A 1 88 ? -10.378 -14.371 4.483 1.00 97.06 88 SER A C 1
ATOM 724 O O . SER A 1 88 ? -10.360 -15.045 5.510 1.00 97.06 88 SER A O 1
ATOM 726 N N . VAL A 1 89 ? -9.352 -14.358 3.624 1.00 97.00 89 VAL A N 1
ATOM 727 C CA . VAL A 1 89 ? -8.139 -15.178 3.776 1.00 97.00 89 VAL A CA 1
ATOM 728 C C . VAL A 1 89 ? -7.264 -14.685 4.931 1.00 97.00 89 VAL A C 1
ATOM 730 O O . VAL A 1 89 ? -6.639 -15.486 5.624 1.00 97.00 89 VAL A O 1
ATOM 733 N N . ARG A 1 90 ? -7.212 -13.368 5.167 1.00 97.44 90 ARG A N 1
ATOM 734 C CA . ARG A 1 90 ? -6.409 -12.758 6.242 1.00 97.44 90 ARG A CA 1
ATOM 735 C C . ARG A 1 90 ? -7.073 -12.879 7.616 1.00 97.44 90 ARG A C 1
ATOM 737 O O . ARG A 1 90 ? -6.368 -12.990 8.616 1.00 97.44 90 ARG A O 1
ATOM 744 N N . LYS A 1 91 ? -8.406 -12.909 7.677 1.00 95.62 91 LYS A N 1
ATOM 745 C CA . LYS A 1 91 ? -9.214 -12.910 8.911 1.00 95.62 91 LYS A CA 1
ATOM 746 C C . LYS A 1 91 ? -8.834 -13.975 9.961 1.00 95.62 91 LYS A C 1
ATOM 748 O O . LYS A 1 91 ? -8.803 -13.619 11.140 1.00 95.62 91 LYS A O 1
ATOM 753 N N . PRO A 1 92 ? -8.523 -15.242 9.614 1.00 95.81 92 PRO A N 1
ATOM 754 C CA . PRO A 1 92 ? -8.141 -16.254 10.605 1.00 95.81 92 PRO A CA 1
ATOM 755 C C . PRO A 1 92 ? -6.768 -16.003 11.244 1.00 95.81 92 PRO A C 1
ATOM 757 O O . PRO A 1 92 ? -6.444 -16.599 12.269 1.00 95.81 92 PRO A O 1
ATOM 760 N N . SER A 1 93 ? -5.937 -15.152 10.636 1.00 95.00 93 SER A N 1
ATOM 761 C CA . SER A 1 93 ? -4.560 -14.937 11.062 1.00 95.00 93 SER A CA 1
ATOM 762 C C . SER A 1 93 ? -4.470 -13.937 12.223 1.00 95.00 93 SER A C 1
ATOM 764 O O . SER A 1 93 ? -4.960 -12.809 12.109 1.00 95.00 93 SER A O 1
ATOM 766 N N . PRO A 1 94 ? -3.781 -14.269 13.332 1.00 92.06 94 PRO A N 1
ATOM 767 C CA . PRO A 1 94 ? -3.647 -13.361 14.472 1.00 92.06 94 PRO A CA 1
ATOM 768 C C . PRO A 1 94 ? -2.815 -12.111 14.150 1.00 92.06 94 PRO A C 1
ATOM 770 O O . PRO A 1 94 ? -2.992 -11.083 14.800 1.00 92.06 94 PRO A O 1
ATOM 773 N N . ILE A 1 95 ? -1.941 -12.182 13.140 1.00 94.12 95 ILE A N 1
ATOM 774 C CA . ILE A 1 95 ? -1.088 -11.067 12.699 1.00 94.12 95 ILE A CA 1
ATOM 775 C C . ILE A 1 95 ? -1.786 -10.114 11.716 1.00 94.12 95 ILE A C 1
ATOM 777 O O . ILE A 1 95 ? -1.173 -9.132 11.305 1.00 94.12 95 ILE A O 1
ATOM 781 N N . CYS A 1 96 ? -3.045 -10.381 11.352 1.00 96.56 96 CYS A N 1
ATOM 782 C CA . CYS A 1 96 ? -3.845 -9.552 10.447 1.00 96.56 96 CYS A CA 1
ATOM 783 C C . CYS A 1 96 ? -5.065 -8.944 11.167 1.00 96.56 96 CYS A C 1
ATOM 785 O O . CYS A 1 96 ? -6.208 -9.229 10.795 1.00 96.56 96 CYS A O 1
ATOM 787 N N . PRO A 1 97 ? -4.868 -8.138 12.230 1.00 96.44 97 PRO A N 1
ATOM 788 C CA . PRO A 1 97 ? -5.972 -7.590 13.009 1.00 96.44 97 PRO A CA 1
ATOM 789 C C . PRO A 1 97 ? -6.918 -6.711 12.184 1.00 96.44 97 PRO A C 1
ATOM 791 O O . PRO A 1 97 ? -8.101 -6.671 12.504 1.00 96.44 97 PRO A O 1
ATOM 794 N N . SER A 1 98 ? -6.446 -6.068 11.111 1.00 97.00 98 SER A N 1
ATOM 795 C CA . SER A 1 98 ? -7.280 -5.204 10.262 1.00 97.00 98 SER A CA 1
ATOM 796 C C . SER A 1 98 ? -8.340 -5.955 9.451 1.00 97.00 98 SER A C 1
ATOM 798 O O . SER A 1 98 ? -9.324 -5.361 9.021 1.00 97.00 98 SER A O 1
ATOM 800 N N . ALA A 1 99 ? -8.168 -7.266 9.258 1.00 96.38 99 ALA A N 1
ATOM 801 C CA . ALA A 1 99 ? -9.103 -8.105 8.515 1.00 96.38 99 ALA A CA 1
ATOM 802 C C . ALA A 1 99 ? -10.220 -8.703 9.392 1.00 96.38 99 ALA A C 1
ATOM 804 O O . ALA A 1 99 ? -11.107 -9.382 8.872 1.00 96.38 99 ALA A O 1
ATOM 805 N N . LYS A 1 100 ? -10.180 -8.483 10.714 1.00 95.69 100 LYS A N 1
ATOM 806 C CA . LYS A 1 100 ? -11.159 -9.033 11.660 1.00 95.69 100 LYS A CA 1
ATOM 807 C C . LYS A 1 100 ? -12.542 -8.395 11.495 1.00 95.69 100 LYS A C 1
ATOM 809 O O . LYS A 1 100 ? -12.692 -7.299 10.948 1.00 95.69 100 LYS A O 1
ATOM 814 N N . ASP A 1 101 ? -13.552 -9.101 11.998 1.00 92.88 101 ASP A N 1
ATOM 815 C CA . ASP A 1 101 ? -14.917 -8.580 12.060 1.00 92.88 101 ASP A CA 1
ATOM 816 C C . ASP A 1 101 ? -14.977 -7.342 12.956 1.00 92.88 101 ASP A C 1
ATOM 818 O O . ASP A 1 101 ? -14.302 -7.272 13.984 1.00 92.88 101 ASP A O 1
ATOM 822 N N . GLY A 1 102 ? -15.787 -6.365 12.551 1.00 90.88 102 GLY A N 1
ATOM 823 C CA . GLY A 1 102 ? -15.965 -5.109 13.281 1.00 90.88 102 GLY A CA 1
ATOM 824 C C . GLY A 1 102 ? -14.855 -4.075 13.074 1.00 90.88 102 GLY A C 1
ATOM 825 O O . GLY A 1 102 ? -14.996 -2.957 13.558 1.00 90.88 102 GLY A O 1
ATOM 826 N N . VAL A 1 103 ? -13.779 -4.396 12.344 1.00 95.31 103 VAL A N 1
ATOM 827 C CA . VAL A 1 103 ? -12.756 -3.403 11.986 1.00 95.31 103 VAL A CA 1
ATOM 828 C C . VAL A 1 103 ? -13.157 -2.674 10.707 1.00 95.31 103 VAL A C 1
ATOM 830 O O . VAL A 1 103 ? -13.359 -3.298 9.666 1.00 95.31 103 VAL A O 1
ATOM 833 N N . ASN A 1 104 ? -13.245 -1.349 10.772 1.00 96.56 104 ASN A N 1
ATOM 834 C CA . ASN A 1 104 ? -13.521 -0.497 9.620 1.00 96.56 104 ASN A CA 1
ATOM 835 C C . ASN A 1 104 ? -12.197 0.036 9.043 1.00 96.56 104 ASN A C 1
ATOM 837 O O . ASN A 1 104 ? -11.552 0.904 9.631 1.00 96.56 104 ASN A O 1
ATOM 841 N N . VAL A 1 105 ? -11.768 -0.510 7.899 1.00 97.62 105 VAL A N 1
ATOM 842 C CA . VAL A 1 105 ? -10.502 -0.122 7.251 1.00 97.62 105 VAL A CA 1
ATOM 843 C C . VAL A 1 105 ? -10.519 1.348 6.795 1.00 97.62 105 VAL A C 1
ATOM 845 O O . VAL A 1 105 ? -9.558 2.051 7.106 1.00 97.62 105 VAL A O 1
ATOM 848 N N . PRO A 1 106 ? -11.569 1.867 6.127 1.00 97.50 106 PRO A N 1
ATOM 849 C CA . PRO A 1 106 ? -11.691 3.294 5.817 1.00 97.50 106 PRO A CA 1
ATOM 850 C C . PRO A 1 106 ? -11.535 4.241 7.016 1.00 97.50 106 PRO A C 1
ATOM 852 O O . PRO A 1 106 ? -10.823 5.249 6.928 1.00 97.50 106 PRO A O 1
ATOM 855 N N . GLU A 1 107 ? -12.164 3.924 8.149 1.00 97.62 107 GLU A N 1
ATOM 856 C CA . GLU A 1 107 ? -12.024 4.716 9.379 1.00 97.62 107 GLU A CA 1
ATOM 857 C C . GLU A 1 107 ? -10.599 4.648 9.924 1.00 97.62 107 GLU A C 1
ATOM 859 O O . GLU A 1 107 ? -10.022 5.677 10.274 1.00 97.62 107 GLU A O 1
ATOM 864 N N . LEU A 1 108 ? -9.999 3.457 9.921 1.00 97.56 108 LEU A N 1
ATOM 865 C CA . LEU A 1 108 ? -8.633 3.247 10.385 1.00 97.56 108 LEU A CA 1
ATOM 866 C C . LEU A 1 108 ? -7.609 4.003 9.532 1.00 97.56 108 LEU A C 1
ATOM 868 O O . LEU A 1 108 ? -6.690 4.621 10.062 1.00 97.56 108 LEU A O 1
ATOM 872 N N . LEU A 1 109 ? -7.775 3.999 8.209 1.00 98.38 109 LEU A N 1
ATOM 873 C CA . LEU A 1 109 ? -6.957 4.805 7.305 1.00 98.38 109 LEU A CA 1
ATOM 874 C C . LEU A 1 109 ? -7.110 6.295 7.620 1.00 98.38 109 LEU A C 1
ATOM 876 O O . LEU A 1 109 ? -6.109 7.002 7.720 1.00 98.38 109 LEU A O 1
ATOM 880 N N . SER A 1 110 ? -8.340 6.766 7.836 1.00 98.12 110 SER A N 1
ATOM 881 C CA . SER A 1 110 ? -8.601 8.161 8.214 1.00 98.12 110 SER A CA 1
ATOM 882 C C . SER A 1 110 ? -7.947 8.533 9.550 1.00 98.12 110 SER A C 1
ATOM 884 O O . SER A 1 110 ? -7.395 9.626 9.687 1.00 98.12 110 SER A O 1
ATOM 886 N N . GLU A 1 111 ? -7.951 7.619 10.520 1.00 98.00 111 GLU A N 1
ATOM 887 C CA . GLU A 1 111 ? -7.260 7.778 11.799 1.00 98.00 111 GLU A CA 1
ATOM 888 C C . GLU A 1 111 ? -5.738 7.849 11.624 1.00 98.00 111 GLU A C 1
ATOM 890 O O . GLU A 1 111 ? -5.113 8.761 12.161 1.00 98.00 111 GLU A O 1
ATOM 895 N N . ILE A 1 112 ? -5.149 6.949 10.829 1.00 97.94 112 ILE A N 1
ATOM 896 C CA . ILE A 1 112 ? -3.711 6.937 10.515 1.00 97.94 112 ILE A CA 1
ATOM 897 C C . ILE A 1 112 ? -3.270 8.274 9.915 1.00 97.94 112 ILE A C 1
ATOM 899 O O . ILE A 1 112 ? -2.224 8.805 10.297 1.00 97.94 112 ILE A O 1
ATOM 903 N N . VAL A 1 113 ? -4.064 8.821 8.988 1.00 98.00 113 VAL A N 1
ATOM 904 C CA . VAL A 1 113 ? -3.802 10.130 8.379 1.00 98.00 113 VAL A CA 1
ATOM 905 C C . VAL A 1 113 ? -3.907 11.248 9.414 1.00 98.00 113 VAL A C 1
ATOM 907 O O . VAL A 1 113 ? -3.013 12.084 9.493 1.00 98.00 113 VAL A O 1
ATOM 910 N N . ARG A 1 114 ? -4.979 11.271 10.214 1.00 98.19 114 ARG A N 1
ATOM 911 C CA . ARG A 1 114 ? -5.213 12.309 11.230 1.00 98.19 114 ARG A CA 1
ATOM 912 C C . ARG A 1 114 ? -4.124 12.334 12.301 1.00 98.19 114 ARG A C 1
ATOM 914 O O . ARG A 1 114 ? -3.722 13.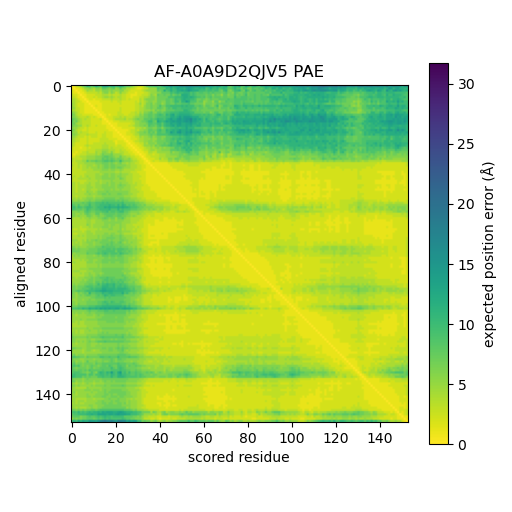409 12.729 1.00 98.19 114 ARG A O 1
ATOM 921 N N . ASN A 1 115 ? -3.665 11.162 12.725 1.00 97.38 115 ASN A N 1
ATOM 922 C CA . ASN A 1 115 ? -2.642 11.019 13.755 1.00 97.38 115 ASN A CA 1
ATOM 923 C C . ASN A 1 115 ? -1.219 11.167 13.192 1.00 97.38 115 ASN A C 1
ATOM 925 O O . ASN A 1 115 ? -0.259 11.030 13.944 1.00 97.38 115 ASN A O 1
ATOM 929 N N . GLU A 1 116 ? -1.077 11.387 11.878 1.00 97.50 116 GLU A N 1
ATOM 930 C CA . GLU A 1 116 ? 0.205 11.447 11.169 1.00 97.50 116 GLU A CA 1
ATOM 931 C C . GLU A 1 116 ? 1.132 10.261 11.513 1.00 97.50 116 GLU A C 1
ATOM 933 O O . GLU A 1 116 ? 2.354 10.398 11.584 1.00 97.50 116 GLU A O 1
ATOM 938 N N . ALA A 1 117 ? 0.555 9.070 11.728 1.00 97.25 117 ALA A N 1
ATOM 939 C CA . ALA A 1 117 ? 1.196 7.977 12.472 1.00 97.25 117 ALA A CA 1
ATOM 940 C C . ALA A 1 117 ? 2.520 7.469 11.866 1.00 97.25 117 ALA A C 1
ATOM 942 O O . ALA A 1 117 ? 3.354 6.896 12.565 1.00 97.25 117 ALA A O 1
ATOM 943 N N . TYR A 1 118 ? 2.712 7.678 10.562 1.00 97.50 118 TYR A N 1
ATOM 944 C CA . TYR A 1 118 ? 3.903 7.267 9.817 1.00 97.50 118 TYR A CA 1
ATOM 945 C C . TYR A 1 118 ? 4.829 8.428 9.439 1.00 97.50 118 TYR A C 1
ATOM 947 O O . TYR A 1 118 ? 5.852 8.178 8.812 1.00 97.50 118 TYR A O 1
ATOM 955 N N . ARG A 1 119 ? 4.505 9.683 9.778 1.00 97.38 119 ARG A N 1
ATOM 956 C CA . ARG A 1 119 ? 5.215 10.866 9.260 1.00 97.38 119 ARG A CA 1
ATOM 957 C C . ARG A 1 119 ? 6.685 10.906 9.653 1.00 97.38 119 ARG A C 1
ATOM 959 O O . ARG A 1 119 ? 7.540 11.120 8.799 1.00 97.38 119 ARG A O 1
ATOM 966 N N . GLU A 1 120 ? 6.976 10.681 10.932 1.00 96.50 120 GLU A N 1
ATOM 967 C CA . GLU A 1 120 ? 8.352 10.664 11.438 1.00 96.50 120 GLU A CA 1
ATOM 968 C C . GLU A 1 120 ? 9.174 9.552 10.769 1.00 96.50 120 GLU A C 1
ATOM 970 O O . GLU A 1 120 ? 10.284 9.794 10.297 1.00 96.50 120 GLU A O 1
ATOM 975 N N . ASP A 1 121 ? 8.610 8.345 10.672 1.00 96.44 121 ASP A N 1
ATOM 976 C CA . ASP A 1 121 ? 9.264 7.208 10.018 1.00 96.44 121 ASP A CA 1
ATOM 977 C C . ASP A 1 121 ? 9.492 7.470 8.521 1.00 96.44 121 ASP A C 1
ATOM 979 O O . ASP A 1 121 ? 10.562 7.179 7.990 1.00 96.44 121 ASP A O 1
ATOM 983 N N . TYR A 1 122 ? 8.509 8.072 7.849 1.00 97.31 122 TYR A N 1
ATOM 984 C CA . TYR A 1 122 ? 8.572 8.370 6.423 1.00 97.31 122 TYR A CA 1
ATOM 985 C C . TYR A 1 122 ? 9.685 9.373 6.107 1.00 97.31 122 TYR A C 1
ATOM 987 O O . TYR A 1 122 ? 10.529 9.089 5.259 1.00 97.31 122 TYR A O 1
ATOM 995 N N . ARG A 1 123 ? 9.744 10.494 6.838 1.00 95.31 123 ARG A N 1
ATOM 996 C CA . ARG A 1 123 ? 10.765 11.537 6.642 1.00 95.31 123 ARG A CA 1
ATOM 997 C C . ARG A 1 123 ? 12.176 11.053 6.961 1.00 95.31 123 ARG A C 1
ATOM 999 O O . ARG A 1 123 ? 13.125 11.334 6.237 1.00 95.31 123 ARG A O 1
ATOM 1006 N N . ASN A 1 124 ? 12.329 10.290 8.042 1.00 94.75 124 ASN A N 1
ATOM 1007 C CA . ASN A 1 124 ? 13.654 9.866 8.495 1.00 94.75 124 ASN A CA 1
ATOM 1008 C C . ASN A 1 124 ? 14.224 8.684 7.701 1.00 94.75 124 ASN A C 1
ATOM 1010 O O . ASN A 1 124 ? 15.448 8.518 7.664 1.00 94.75 124 ASN A O 1
ATOM 1014 N N . LEU A 1 125 ? 13.365 7.852 7.102 1.00 94.56 125 LEU A N 1
ATOM 1015 C CA . LEU A 1 125 ? 13.775 6.612 6.444 1.00 94.56 125 LEU A CA 1
ATOM 1016 C C . LEU A 1 125 ? 13.316 6.529 4.991 1.00 94.56 125 LEU A C 1
ATOM 1018 O O . LEU A 1 125 ? 14.156 6.341 4.116 1.00 94.56 125 LEU A O 1
ATOM 1022 N N . THR A 1 126 ? 12.016 6.645 4.726 1.00 93.38 126 THR A N 1
ATOM 1023 C CA . THR A 1 126 ? 11.475 6.396 3.383 1.00 93.38 126 THR A CA 1
ATOM 1024 C C . THR A 1 126 ? 11.965 7.426 2.376 1.00 93.38 126 THR A C 1
ATOM 1026 O O . THR A 1 126 ? 12.536 7.010 1.375 1.00 93.38 126 THR A O 1
ATOM 1029 N N . GLU A 1 127 ? 11.839 8.729 2.655 1.00 93.44 127 GLU A N 1
ATOM 1030 C CA . GLU A 1 127 ? 12.240 9.810 1.730 1.00 93.44 127 GLU A CA 1
ATOM 1031 C C . GLU A 1 127 ? 13.699 9.681 1.272 1.00 93.44 127 GLU A C 1
ATOM 1033 O O . GLU A 1 127 ? 14.022 9.931 0.118 1.00 93.44 127 GLU A O 1
ATOM 1038 N N . ARG A 1 128 ? 14.580 9.186 2.147 1.00 91.00 128 ARG A N 1
ATOM 1039 C CA . ARG A 1 128 ? 16.012 9.007 1.861 1.00 91.00 128 ARG A CA 1
ATOM 1040 C C . ARG A 1 128 ? 16.33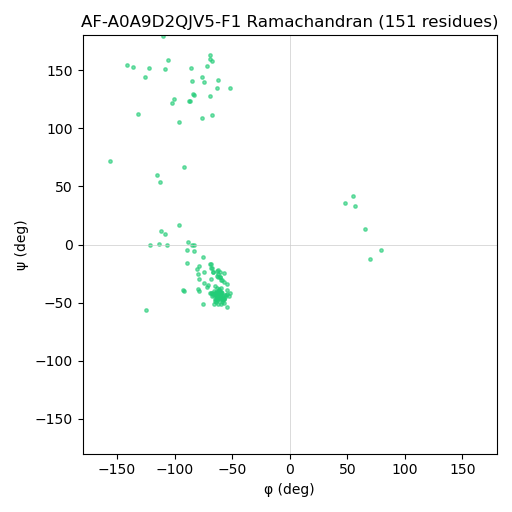3 7.811 0.959 1.00 91.00 128 ARG A C 1
ATOM 1042 O O . ARG A 1 128 ? 17.485 7.647 0.569 1.00 91.00 128 ARG A O 1
ATOM 1049 N N . LEU A 1 129 ? 15.359 6.938 0.712 1.00 91.50 129 LEU A N 1
ATOM 1050 C CA . LEU A 1 129 ? 15.507 5.688 -0.041 1.00 91.50 129 LEU A CA 1
ATOM 1051 C C . LEU A 1 129 ? 14.728 5.696 -1.362 1.00 91.50 129 LEU A C 1
ATOM 1053 O O . LEU A 1 129 ? 14.706 4.668 -2.047 1.00 91.50 129 LEU A O 1
ATOM 1057 N N . LEU A 1 130 ? 14.030 6.789 -1.678 1.00 90.25 130 LEU A N 1
ATOM 1058 C CA . LEU A 1 130 ? 13.262 6.906 -2.910 1.00 90.25 130 LEU A CA 1
ATOM 1059 C C . LEU A 1 130 ? 14.160 7.368 -4.057 1.00 90.25 130 LEU A C 1
ATOM 1061 O O . LEU A 1 130 ? 15.018 8.225 -3.886 1.00 90.25 130 LEU A O 1
ATOM 1065 N N . GLU A 1 131 ? 13.932 6.787 -5.229 1.00 84.19 131 GLU A N 1
ATOM 1066 C CA . GLU A 1 131 ? 14.530 7.250 -6.482 1.00 84.19 131 GLU A CA 1
ATOM 1067 C C . GLU A 1 131 ? 13.792 8.485 -7.020 1.00 84.19 131 GLU A C 1
ATOM 1069 O O . GLU A 1 131 ? 14.417 9.437 -7.476 1.00 84.19 131 GLU A O 1
ATOM 1074 N N . GLU A 1 132 ? 12.461 8.492 -6.908 1.00 89.25 132 GLU A N 1
ATOM 1075 C CA . GLU A 1 132 ? 11.617 9.654 -7.185 1.00 89.25 132 GLU A CA 1
ATOM 1076 C C . GLU A 1 132 ? 11.207 10.333 -5.874 1.00 89.25 132 GLU A C 1
ATOM 1078 O O . GLU A 1 132 ? 10.606 9.698 -5.002 1.00 89.25 132 GLU A O 1
ATOM 1083 N N . GLU A 1 133 ? 11.482 11.631 -5.740 1.00 91.00 133 GLU A N 1
ATOM 1084 C CA . GLU A 1 133 ? 11.116 12.390 -4.544 1.00 91.00 133 GLU A CA 1
ATOM 1085 C C . GLU A 1 133 ? 9.591 12.536 -4.421 1.00 91.00 133 GLU A C 1
ATOM 1087 O O . GLU A 1 133 ? 8.936 13.231 -5.199 1.00 91.00 133 GLU A O 1
ATOM 1092 N N . VAL A 1 134 ? 9.021 11.874 -3.412 1.00 96.00 134 VAL A N 1
ATOM 1093 C CA . VAL A 1 134 ? 7.616 12.008 -3.016 1.00 96.00 134 VAL A CA 1
ATOM 1094 C C . VAL A 1 134 ? 7.563 12.202 -1.509 1.00 96.00 134 VAL A C 1
ATOM 1096 O O . VAL A 1 134 ? 7.861 11.276 -0.747 1.00 96.00 134 VAL A O 1
ATOM 1099 N N . ASP A 1 135 ? 7.162 13.398 -1.086 1.00 96.44 135 ASP A N 1
ATOM 1100 C CA . ASP A 1 135 ? 7.024 13.733 0.327 1.00 96.44 135 ASP A CA 1
ATOM 1101 C C . ASP A 1 135 ? 5.859 12.986 1.001 1.00 96.44 135 ASP A C 1
ATOM 1103 O O . ASP A 1 135 ? 4.956 12.428 0.361 1.00 96.44 135 ASP A O 1
ATOM 1107 N N . TYR A 1 136 ? 5.886 12.966 2.335 1.00 97.31 136 TYR A N 1
ATOM 1108 C CA . TYR A 1 136 ? 4.835 12.335 3.134 1.00 97.31 136 TYR A CA 1
ATOM 1109 C C . TYR A 1 136 ? 3.427 12.865 2.816 1.00 97.31 136 TYR A C 1
ATOM 1111 O O . TYR A 1 136 ? 2.476 12.083 2.725 1.00 97.31 136 TYR A O 1
ATOM 1119 N N . ASP A 1 137 ? 3.283 14.185 2.669 1.00 97.25 137 ASP A N 1
ATOM 1120 C CA . ASP A 1 137 ? 1.981 14.841 2.520 1.00 97.25 137 ASP A CA 1
ATOM 1121 C C . ASP A 1 137 ? 1.322 14.476 1.179 1.00 97.25 137 ASP A C 1
ATOM 1123 O O . ASP A 1 137 ? 0.097 14.345 1.101 1.00 97.25 137 ASP A O 1
ATOM 1127 N N . THR A 1 138 ? 2.137 14.210 0.160 1.00 97.50 138 THR A N 1
ATOM 1128 C CA . THR A 1 138 ? 1.749 13.681 -1.145 1.00 97.50 138 THR A CA 1
ATOM 1129 C C . THR A 1 138 ? 1.420 12.196 -1.054 1.00 97.50 138 THR A C 1
ATOM 1131 O O . THR A 1 138 ? 0.328 11.787 -1.459 1.00 97.50 138 THR A O 1
ATOM 1134 N N . ALA A 1 139 ? 2.298 11.375 -0.470 1.00 97.38 139 ALA A N 1
ATOM 1135 C CA . ALA A 1 139 ? 2.082 9.930 -0.370 1.00 97.38 139 ALA A CA 1
ATOM 1136 C C . ALA A 1 139 ? 0.796 9.587 0.407 1.00 97.38 139 ALA A C 1
ATOM 1138 O O . ALA A 1 139 ? 0.009 8.727 -0.001 1.00 97.38 139 ALA A O 1
ATOM 1139 N N . VAL A 1 140 ? 0.518 10.309 1.498 1.00 97.69 140 VAL A N 1
ATOM 1140 C CA . VAL A 1 140 ? -0.657 10.061 2.346 1.00 97.69 140 VAL A CA 1
ATOM 1141 C C . VAL A 1 140 ? -1.985 10.405 1.653 1.00 97.69 140 VAL A C 1
ATOM 1143 O O . VAL A 1 140 ? -3.043 9.924 2.070 1.00 97.69 140 VAL A O 1
ATOM 1146 N N . THR A 1 141 ? -1.973 11.180 0.558 1.00 98.19 141 THR A N 1
ATOM 1147 C CA . THR A 1 141 ? -3.191 11.448 -0.232 1.00 98.19 141 THR A CA 1
ATOM 1148 C C . THR A 1 141 ? -3.827 10.171 -0.772 1.00 98.19 141 THR A C 1
ATOM 1150 O O . THR A 1 141 ? -5.052 10.094 -0.874 1.00 98.19 141 THR A O 1
ATOM 1153 N N . ALA A 1 142 ? -3.029 9.138 -1.052 1.00 97.88 142 ALA A N 1
ATOM 1154 C CA . ALA A 1 142 ? -3.543 7.857 -1.509 1.00 97.88 142 ALA A CA 1
ATOM 1155 C C . ALA A 1 142 ? -4.384 7.165 -0.429 1.00 97.88 142 ALA A C 1
ATOM 1157 O O . ALA A 1 142 ? -5.463 6.660 -0.732 1.00 97.88 142 ALA A O 1
ATOM 1158 N N . LEU A 1 143 ? -3.964 7.231 0.841 1.00 97.94 143 LEU A N 1
ATOM 1159 C CA . LEU A 1 143 ? -4.762 6.704 1.953 1.00 97.94 143 LEU A CA 1
ATOM 1160 C C . LEU A 1 143 ? -6.083 7.466 2.101 1.00 97.94 143 LEU A C 1
ATOM 1162 O O . LEU A 1 143 ? -7.125 6.838 2.267 1.00 97.94 143 LEU A O 1
ATOM 1166 N N . LYS A 1 144 ? -6.061 8.801 1.962 1.00 97.69 144 LYS A N 1
ATOM 1167 C CA . LYS A 1 144 ? -7.280 9.636 1.982 1.00 97.69 144 LYS A CA 1
ATOM 1168 C C . LYS A 1 144 ? -8.262 9.222 0.881 1.00 97.69 144 LYS A C 1
ATOM 1170 O O . LYS A 1 144 ? -9.456 9.091 1.135 1.00 97.69 144 LYS A O 1
ATOM 1175 N N . ARG A 1 145 ? -7.762 8.986 -0.337 1.00 97.50 145 ARG A N 1
ATOM 1176 C CA . ARG A 1 145 ? -8.579 8.542 -1.479 1.00 97.50 145 ARG A CA 1
ATOM 1177 C C . ARG A 1 145 ? -9.189 7.164 -1.245 1.00 97.50 145 ARG A C 1
ATOM 1179 O O . ARG A 1 145 ? -10.364 6.976 -1.535 1.00 97.50 145 ARG A O 1
ATOM 1186 N N . ILE A 1 146 ? -8.415 6.224 -0.706 1.00 97.12 146 ILE A N 1
ATOM 1187 C CA . ILE A 1 146 ? -8.898 4.869 -0.411 1.00 97.12 146 ILE A CA 1
ATOM 1188 C C . ILE A 1 146 ? -9.957 4.901 0.694 1.00 97.12 146 ILE A C 1
ATOM 1190 O O . ILE A 1 146 ? -11.001 4.270 0.547 1.00 97.12 146 ILE A O 1
ATOM 1194 N N . ALA A 1 147 ? -9.734 5.682 1.754 1.00 96.88 147 ALA A N 1
ATOM 1195 C CA . ALA A 1 147 ? -10.703 5.855 2.831 1.00 96.88 147 ALA A CA 1
ATOM 1196 C C . ALA A 1 147 ? -12.041 6.432 2.331 1.00 96.88 147 ALA A C 1
ATOM 1198 O O . ALA A 1 147 ? -13.101 6.010 2.781 1.00 96.88 147 ALA A O 1
ATOM 1199 N N . ALA A 1 148 ? -12.010 7.350 1.362 1.00 95.88 148 ALA A N 1
ATOM 1200 C CA . ALA A 1 148 ? -13.220 7.912 0.760 1.00 95.88 148 ALA A CA 1
ATOM 1201 C C . ALA A 1 148 ? -13.867 7.006 -0.310 1.00 95.88 148 ALA A C 1
ATOM 1203 O O . ALA A 1 148 ? -15.041 7.177 -0.626 1.00 95.88 148 ALA A O 1
ATOM 1204 N N . GLY A 1 149 ? -13.112 6.070 -0.894 1.00 89.94 149 GLY A N 1
ATOM 1205 C CA . GLY A 1 149 ? -13.503 5.323 -2.094 1.00 89.94 149 GLY A CA 1
ATOM 1206 C C . GLY A 1 149 ? -14.410 4.110 -1.867 1.00 89.94 149 GLY A C 1
ATOM 1207 O O . GLY A 1 149 ? -14.818 3.486 -2.840 1.00 89.94 149 GLY A O 1
ATOM 1208 N N . GLY A 1 150 ? -14.697 3.731 -0.618 1.00 91.12 150 GLY A N 1
ATOM 1209 C CA . GLY A 1 150 ? -15.616 2.632 -0.272 1.00 91.12 150 GLY A CA 1
ATOM 1210 C C . GLY A 1 150 ? -15.129 1.211 -0.600 1.00 91.12 150 GLY A C 1
ATOM 1211 O O . GLY A 1 150 ? -15.683 0.250 -0.077 1.00 91.12 150 GLY A O 1
ATOM 1212 N N . MET A 1 151 ? -14.059 1.056 -1.389 1.00 93.31 151 MET A N 1
ATOM 1213 C CA . MET A 1 151 ? -13.555 -0.249 -1.852 1.00 93.31 151 MET A CA 1
ATOM 1214 C C . MET A 1 151 ? -13.092 -1.183 -0.725 1.00 93.31 151 MET A C 1
ATOM 1216 O O . MET A 1 151 ? -13.025 -2.392 -0.914 1.00 93.31 151 MET A O 1
ATOM 1220 N N . PHE A 1 152 ? -12.770 -0.620 0.441 1.00 94.62 152 PHE A N 1
ATOM 1221 C CA . PHE A 1 152 ? -12.260 -1.345 1.607 1.00 94.62 152 PHE A CA 1
ATOM 1222 C C . PHE A 1 152 ? -13.240 -1.381 2.787 1.00 94.62 152 PHE A C 1
ATOM 1224 O O . PHE A 1 152 ? -12.833 -1.747 3.889 1.00 94.62 152 PHE A O 1
ATOM 1231 N N . ALA A 1 153 ? -14.500 -0.985 2.577 1.00 85.44 153 ALA A N 1
ATOM 1232 C CA . ALA A 1 153 ? -15.545 -1.107 3.594 1.00 85.44 153 ALA A CA 1
ATOM 1233 C C . ALA A 1 153 ? -15.755 -2.577 4.021 1.00 85.44 153 ALA A C 1
ATOM 1235 O O . ALA A 1 153 ? -15.758 -3.474 3.140 1.00 85.44 153 ALA A O 1
#

Sequence (153 aa):
VIMPVDSMIGDMLKAEAPELLKRYDLNAFCMKVQGLDRTLVDKVFAVCDYYLQNRVRKHSRHLYDIYKLLPLVRQDDAFYALVQEVRSVRKPSPICPSAKDGVNVPELLSEIVRNEAYREDYRNLTERLLEEEVDYDTAVTALKRIAAGGMFA

Nearest PDB structures (foldseek):
  8tn6-assembly1_C  TM=2.404E-01  e=1.903E+00  synthetic construct
  5bt1-assembly1_B  TM=2.402E-01  e=3.728E+00  Saccharomyces cerevisiae S288C
  8tn1-assembly1_B  TM=2.608E-01  e=9.457E+00  synthetic construct

Mean predicted aligned error: 4.42 Å